Protein AF-A0A5R2N611-F1 (afdb_monomer)

Nearest PDB structures (foldseek):
  7z4b-assembly1_EA  TM=3.509E-01  e=8.629E-01  Escherichia phage vB_EcoP_SU10

Structure (mmCIF, N/CA/C/O backbone):
data_AF-A0A5R2N611-F1
#
_entry.id   AF-A0A5R2N611-F1
#
loop_
_atom_site.group_PDB
_atom_site.id
_atom_site.type_symbol
_atom_site.label_atom_id
_atom_site.label_alt_id
_atom_site.label_comp_id
_atom_site.label_asym_id
_atom_site.label_entity_id
_atom_site.label_seq_id
_atom_site.pdbx_PDB_ins_code
_atom_site.Cartn_x
_atom_site.Cartn_y
_atom_site.Cartn_z
_atom_site.occupancy
_atom_site.B_iso_or_equiv
_atom_site.auth_seq_id
_atom_site.auth_comp_id
_atom_site.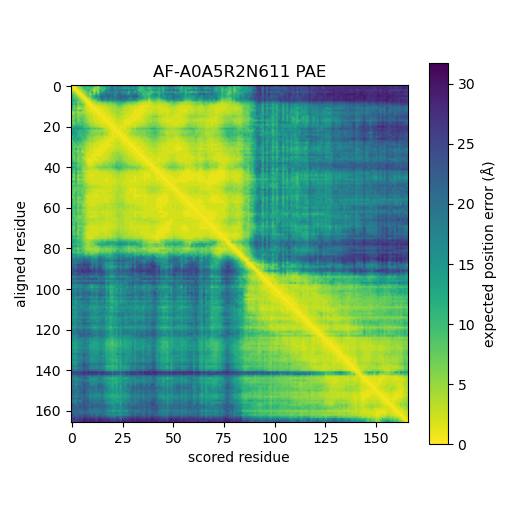auth_asym_id
_atom_site.auth_atom_id
_atom_site.pdbx_PDB_model_num
ATOM 1 N N . MET A 1 1 ? 22.590 3.334 -12.283 1.00 56.09 1 MET A N 1
ATOM 2 C CA . MET A 1 1 ? 22.915 3.430 -13.726 1.00 56.09 1 MET A CA 1
ATOM 3 C C . MET A 1 1 ? 22.399 4.770 -14.245 1.00 56.09 1 MET A C 1
ATOM 5 O O . MET A 1 1 ? 21.360 5.193 -13.760 1.00 56.09 1 MET A O 1
ATOM 9 N N . ARG A 1 2 ? 23.098 5.456 -15.165 1.00 55.78 2 ARG A N 1
ATOM 10 C CA . ARG A 1 2 ? 22.672 6.772 -15.686 1.00 55.78 2 ARG A CA 1
ATOM 11 C C . ARG A 1 2 ? 22.519 6.727 -17.215 1.00 55.78 2 ARG A C 1
ATOM 13 O O . ARG A 1 2 ? 23.536 6.662 -17.905 1.00 55.78 2 ARG A O 1
ATOM 20 N N . PRO A 1 3 ? 21.288 6.742 -17.751 1.00 60.25 3 PRO A N 1
ATOM 21 C CA . PRO A 1 3 ? 21.053 6.961 -19.177 1.00 60.25 3 PRO A CA 1
ATOM 22 C C . PRO A 1 3 ? 21.581 8.345 -19.606 1.00 60.25 3 PRO A C 1
ATOM 24 O O . PRO A 1 3 ? 21.406 9.327 -18.883 1.00 60.25 3 PRO A O 1
ATOM 27 N N . ARG A 1 4 ? 22.265 8.434 -20.754 1.00 59.62 4 ARG A N 1
ATOM 28 C CA . ARG A 1 4 ? 22.823 9.680 -21.318 1.00 59.62 4 ARG A CA 1
ATOM 29 C C . ARG A 1 4 ? 22.548 9.748 -22.822 1.00 59.62 4 ARG A C 1
ATOM 31 O O . ARG A 1 4 ? 22.681 8.736 -23.506 1.00 59.62 4 ARG A O 1
ATOM 38 N N . CYS A 1 5 ? 22.245 10.933 -23.349 1.00 62.22 5 CYS A N 1
ATOM 39 C CA . CYS A 1 5 ? 22.109 11.229 -24.782 1.00 62.22 5 CYS A CA 1
ATOM 40 C C . CYS A 1 5 ? 23.348 11.994 -25.312 1.00 62.22 5 CYS A C 1
ATOM 42 O O . CYS A 1 5 ? 23.346 13.219 -25.367 1.00 62.22 5 CYS A O 1
ATOM 44 N N . PRO A 1 6 ? 24.468 11.315 -25.638 1.00 56.56 6 PRO A N 1
ATOM 45 C CA . PRO A 1 6 ? 25.724 11.984 -25.994 1.00 56.56 6 PRO A CA 1
ATOM 46 C C . PRO A 1 6 ? 25.734 12.599 -27.407 1.00 56.56 6 PRO A C 1
ATOM 48 O O . PRO A 1 6 ? 26.639 13.368 -27.707 1.00 56.56 6 PRO A O 1
ATOM 51 N N . THR A 1 7 ? 24.756 12.277 -28.262 1.00 61.12 7 THR A N 1
ATOM 52 C CA . THR A 1 7 ? 24.601 12.794 -29.636 1.00 61.12 7 THR A CA 1
ATOM 53 C C . THR A 1 7 ? 23.122 12.844 -30.022 1.00 61.12 7 THR A C 1
ATOM 55 O O . THR A 1 7 ? 22.338 12.027 -29.534 1.00 61.12 7 THR A O 1
ATOM 58 N N . THR A 1 8 ? 22.747 13.743 -30.940 1.00 67.31 8 THR A N 1
ATOM 59 C CA . THR A 1 8 ? 21.415 13.773 -31.567 1.00 67.31 8 THR A CA 1
ATOM 60 C C . THR A 1 8 ? 21.009 12.368 -32.025 1.00 67.31 8 THR A C 1
ATOM 62 O O . THR A 1 8 ? 21.790 11.678 -32.679 1.00 67.31 8 THR A O 1
ATOM 65 N N . ASN A 1 9 ? 19.799 11.941 -31.658 1.00 83.19 9 ASN A N 1
ATOM 66 C CA . ASN A 1 9 ? 19.183 10.668 -32.053 1.00 83.19 9 ASN A CA 1
ATOM 67 C C . ASN A 1 9 ? 19.862 9.402 -31.503 1.00 83.19 9 ASN A C 1
ATOM 69 O O . ASN A 1 9 ? 19.752 8.327 -32.092 1.00 83.19 9 ASN A O 1
ATOM 73 N N . LYS A 1 10 ? 20.538 9.486 -30.352 1.00 85.69 10 LYS A N 1
ATOM 74 C CA . LYS A 1 10 ? 21.145 8.317 -29.704 1.00 85.69 10 LYS A CA 1
ATOM 75 C C . LYS A 1 10 ? 21.000 8.364 -28.190 1.00 85.69 10 LYS A C 1
ATOM 77 O O . LYS A 1 10 ? 21.335 9.359 -27.550 1.00 85.69 10 LYS A O 1
ATOM 82 N N . VAL A 1 11 ? 20.595 7.236 -27.612 1.00 88.62 11 VAL A N 1
ATOM 83 C CA . VAL A 1 11 ? 20.645 6.993 -26.168 1.00 88.62 11 VAL A CA 1
ATOM 84 C C . VAL A 1 11 ? 21.778 6.021 -25.859 1.00 88.62 11 VAL A C 1
ATOM 86 O O . VAL A 1 11 ? 22.044 5.082 -26.604 1.00 88.62 11 VAL A O 1
ATOM 89 N N . SER A 1 12 ? 22.485 6.261 -24.765 1.00 90.06 12 SER A N 1
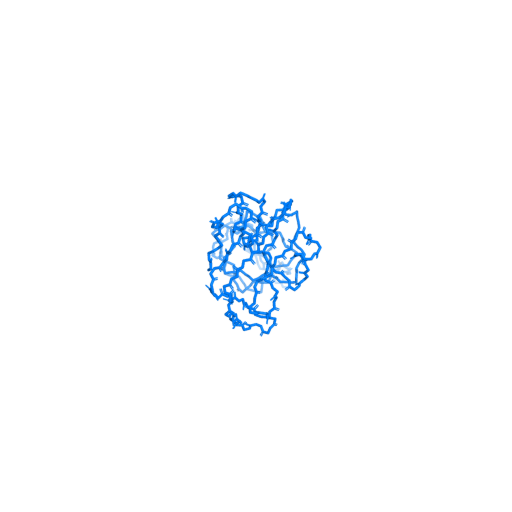ATOM 90 C CA . SER A 1 12 ? 23.574 5.418 -24.283 1.00 90.06 12 SER A CA 1
ATOM 91 C C . SER A 1 12 ? 23.450 5.190 -22.788 1.00 90.06 12 SER A C 1
ATOM 93 O O . SER A 1 12 ? 22.835 5.981 -22.068 1.00 90.06 12 SER A O 1
ATOM 95 N N . TRP A 1 13 ? 24.065 4.119 -22.318 1.00 90.75 13 TRP A N 1
ATOM 96 C CA . TRP A 1 13 ? 24.160 3.812 -20.908 1.00 90.75 13 TRP A CA 1
ATOM 97 C C . TRP A 1 13 ? 25.538 3.277 -20.556 1.00 90.75 13 TRP A C 1
ATOM 99 O O . TRP A 1 13 ? 26.168 2.546 -21.321 1.00 90.75 13 TRP A O 1
ATOM 109 N N . SER A 1 14 ? 26.000 3.643 -19.364 1.00 92.19 14 SER A N 1
ATOM 110 C CA . SER A 1 14 ? 27.198 3.060 -18.776 1.00 92.19 14 SER A CA 1
ATOM 111 C C . SER A 1 14 ? 26.910 1.659 -18.246 1.00 92.19 14 SER A C 1
ATOM 113 O O . SER A 1 14 ? 25.758 1.309 -17.975 1.00 92.19 14 SER A O 1
ATOM 115 N N . ALA A 1 15 ? 27.975 0.894 -18.009 1.00 92.25 15 ALA A N 1
ATOM 116 C CA . ALA A 1 15 ? 27.869 -0.312 -17.208 1.00 92.25 15 ALA A CA 1
ATOM 117 C C . ALA A 1 15 ? 27.294 0.026 -15.821 1.00 92.25 15 ALA A C 1
ATOM 119 O O . ALA A 1 15 ? 27.411 1.157 -15.327 1.00 92.25 15 ALA A O 1
ATOM 120 N N . GLY A 1 16 ? 26.637 -0.948 -15.208 1.00 91.62 16 GLY A N 1
ATOM 121 C CA . GLY A 1 16 ? 25.999 -0.778 -13.912 1.00 91.62 16 GLY A CA 1
ATOM 122 C C . GLY A 1 16 ? 25.406 -2.078 -13.405 1.00 91.62 16 GLY A C 1
ATOM 123 O O . GLY A 1 16 ? 25.705 -3.149 -13.923 1.00 91.62 16 GLY A O 1
ATOM 124 N N . THR A 1 17 ? 24.556 -1.981 -12.392 1.00 90.06 17 THR A N 1
ATOM 125 C CA . THR A 1 17 ? 23.857 -3.137 -11.838 1.00 90.06 17 THR A CA 1
ATOM 126 C C . THR A 1 17 ? 22.357 -2.901 -11.813 1.00 90.06 17 THR A C 1
ATOM 128 O O . THR A 1 17 ? 21.897 -1.778 -11.588 1.00 90.06 17 THR A O 1
ATOM 131 N N . ILE A 1 18 ? 21.605 -3.972 -12.049 1.00 87.81 18 ILE A N 1
ATOM 132 C CA . ILE A 1 18 ? 20.175 -4.061 -11.760 1.00 87.81 18 ILE A CA 1
ATOM 133 C C . ILE A 1 18 ? 20.008 -5.070 -10.631 1.00 87.81 18 ILE A C 1
ATOM 135 O O . ILE A 1 18 ? 20.601 -6.149 -10.665 1.00 87.81 18 ILE A O 1
ATOM 139 N N . LYS A 1 19 ? 19.216 -4.705 -9.624 1.00 86.25 19 LYS A N 1
ATOM 140 C CA . LYS A 1 19 ? 18.864 -5.580 -8.508 1.00 86.25 19 LYS A CA 1
ATOM 141 C C . LYS A 1 19 ? 17.354 -5.629 -8.368 1.00 86.25 19 LYS A C 1
ATOM 143 O O . LYS A 1 19 ? 16.715 -4.580 -8.378 1.00 86.25 19 LYS A O 1
ATOM 148 N N . TYR A 1 20 ? 16.803 -6.826 -8.232 1.00 81.38 20 TYR A N 1
ATOM 149 C CA . TYR A 1 20 ? 15.392 -7.033 -7.915 1.00 81.38 20 TYR A CA 1
ATOM 150 C C . TYR A 1 20 ? 15.230 -8.295 -7.070 1.00 81.38 20 TYR A C 1
ATOM 152 O O . TYR A 1 20 ? 16.119 -9.144 -7.038 1.00 81.38 20 TYR A O 1
ATOM 160 N N . ILE A 1 21 ? 14.107 -8.397 -6.362 1.00 83.00 21 ILE A N 1
ATOM 161 C CA . ILE A 1 21 ? 13.727 -9.629 -5.667 1.00 83.00 21 ILE A CA 1
ATOM 162 C C . ILE A 1 21 ? 13.173 -10.584 -6.724 1.00 83.00 21 ILE A C 1
ATOM 164 O O . ILE A 1 21 ? 12.200 -10.241 -7.398 1.00 83.00 21 ILE A O 1
ATOM 168 N N . GLY A 1 22 ? 13.842 -11.718 -6.919 1.00 76.12 22 GLY A N 1
ATOM 169 C CA . GLY A 1 22 ? 13.449 -12.746 -7.873 1.00 76.12 22 GLY A CA 1
ATOM 170 C C . GLY A 1 22 ? 12.152 -13.442 -7.474 1.00 76.12 22 GLY A C 1
ATOM 171 O O . GLY A 1 22 ? 11.659 -13.292 -6.355 1.00 76.12 22 GLY A O 1
ATOM 172 N N . ASP A 1 23 ? 11.612 -14.242 -8.392 1.00 75.75 23 ASP A N 1
ATOM 173 C CA . ASP A 1 23 ? 10.407 -15.044 -8.138 1.00 75.75 23 ASP A CA 1
ATOM 174 C C . ASP A 1 23 ? 10.641 -16.111 -7.041 1.00 75.75 23 ASP A C 1
ATOM 176 O O . ASP A 1 23 ? 9.695 -16.665 -6.490 1.00 75.75 23 ASP A O 1
ATOM 180 N N . ASP A 1 24 ? 11.908 -16.364 -6.693 1.00 82.19 24 ASP A N 1
ATOM 181 C CA . ASP A 1 24 ? 12.366 -17.210 -5.588 1.00 82.19 24 ASP A CA 1
ATOM 182 C C . ASP A 1 24 ? 12.434 -16.479 -4.231 1.00 82.19 24 ASP A C 1
ATOM 184 O O . ASP A 1 24 ? 12.799 -17.079 -3.221 1.00 82.19 24 ASP A O 1
ATOM 188 N N . GLY A 1 25 ? 12.105 -15.185 -4.193 1.00 79.06 25 GLY A N 1
ATOM 189 C CA . GLY A 1 25 ? 12.143 -14.355 -2.990 1.00 79.06 25 GLY A CA 1
ATOM 190 C C . GLY A 1 25 ? 13.537 -13.856 -2.589 1.00 79.06 25 GLY A C 1
ATOM 191 O O . GLY A 1 25 ? 13.647 -13.129 -1.601 1.00 79.06 25 GLY A O 1
ATOM 192 N N . ASN A 1 26 ? 14.594 -14.179 -3.343 1.00 81.31 26 ASN A N 1
ATOM 193 C CA . ASN A 1 26 ? 15.958 -13.729 -3.057 1.00 81.31 26 ASN A CA 1
ATOM 194 C C . ASN A 1 26 ? 16.339 -12.489 -3.872 1.00 81.31 26 ASN A C 1
ATOM 196 O O . ASN A 1 26 ? 15.780 -12.202 -4.928 1.00 81.31 26 ASN A O 1
ATOM 200 N N . ILE A 1 27 ? 17.344 -11.745 -3.404 1.00 82.75 27 ILE A N 1
ATOM 201 C CA . ILE A 1 27 ? 17.895 -10.622 -4.171 1.00 82.75 27 ILE A CA 1
ATOM 202 C C . ILE A 1 27 ? 18.730 -11.171 -5.332 1.00 82.75 27 ILE A C 1
ATOM 204 O O . ILE A 1 27 ? 19.828 -11.690 -5.129 1.00 82.75 27 ILE A O 1
ATOM 208 N N . ALA A 1 28 ? 18.256 -10.965 -6.557 1.00 87.00 28 ALA A N 1
ATOM 209 C CA . ALA A 1 28 ? 19.022 -11.199 -7.770 1.00 87.00 28 ALA A CA 1
ATOM 210 C C . ALA A 1 28 ? 19.780 -9.921 -8.169 1.00 87.00 28 ALA A C 1
ATOM 212 O O . ALA A 1 28 ? 19.231 -8.818 -8.130 1.00 87.00 28 ALA A O 1
ATOM 213 N N . THR A 1 29 ? 21.055 -10.055 -8.547 1.00 91.88 29 THR A N 1
ATOM 214 C CA . THR A 1 29 ? 21.904 -8.944 -9.013 1.00 91.88 29 THR A CA 1
ATOM 215 C C . THR A 1 29 ? 22.467 -9.263 -10.392 1.00 91.88 29 THR A C 1
ATOM 217 O O . THR A 1 29 ? 23.125 -10.283 -10.569 1.00 91.88 29 THR A O 1
ATOM 220 N N . PHE A 1 30 ? 22.268 -8.355 -11.346 1.00 92.25 30 PHE A N 1
ATOM 221 C CA . PHE A 1 30 ? 22.737 -8.484 -12.724 1.00 92.25 30 PHE A CA 1
ATOM 222 C C . PHE A 1 30 ? 23.715 -7.363 -13.054 1.00 92.25 30 PHE A C 1
ATOM 224 O O . PHE A 1 30 ? 23.387 -6.182 -12.910 1.00 92.25 30 PHE A O 1
ATOM 231 N N . ASN A 1 31 ? 24.908 -7.734 -13.518 1.00 93.75 31 ASN A N 1
ATOM 232 C CA . ASN A 1 31 ? 25.877 -6.793 -14.068 1.00 93.75 31 ASN A CA 1
ATOM 233 C C . ASN A 1 31 ? 25.464 -6.456 -15.499 1.00 93.75 31 ASN A C 1
ATOM 235 O O . ASN A 1 31 ? 25.447 -7.326 -16.366 1.00 93.75 31 ASN A O 1
ATOM 239 N N . ILE A 1 32 ? 25.120 -5.195 -15.727 1.00 95.75 32 ILE A N 1
ATOM 240 C CA . ILE A 1 32 ? 24.673 -4.690 -17.017 1.00 95.75 32 ILE A CA 1
ATOM 241 C C . ILE A 1 32 ? 25.866 -4.129 -17.776 1.00 95.75 32 ILE A C 1
ATOM 243 O O . ILE A 1 32 ? 26.561 -3.234 -17.286 1.00 95.75 32 ILE A O 1
ATOM 247 N N . THR A 1 33 ? 26.083 -4.633 -18.989 1.00 94.00 33 THR A N 1
ATOM 248 C CA . THR A 1 33 ? 27.112 -4.119 -19.894 1.00 94.00 33 THR A CA 1
ATOM 249 C C . THR A 1 33 ? 26.716 -2.747 -20.448 1.00 94.00 33 THR A C 1
ATOM 251 O O . THR A 1 33 ? 25.548 -2.483 -20.749 1.00 94.00 33 THR A O 1
ATOM 254 N N . ALA A 1 34 ? 27.704 -1.858 -20.596 1.00 93.00 34 ALA A N 1
ATOM 255 C CA . ALA A 1 34 ? 27.515 -0.576 -21.267 1.00 93.00 34 ALA A CA 1
ATOM 256 C C . ALA A 1 34 ? 27.016 -0.782 -22.704 1.00 93.00 34 ALA A C 1
ATOM 258 O O . ALA A 1 34 ? 27.402 -1.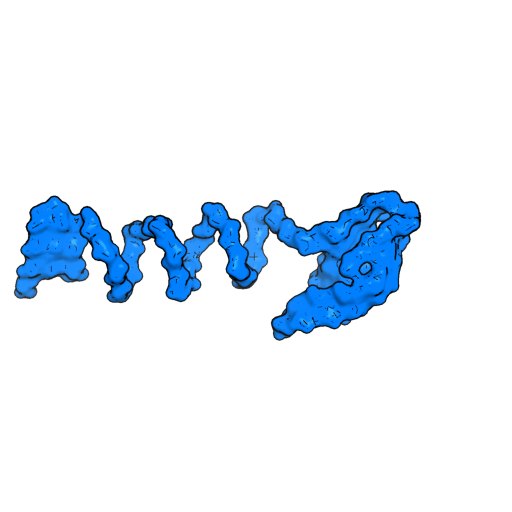736 -23.378 1.00 93.00 34 ALA A O 1
ATOM 259 N N . GLY A 1 35 ? 26.184 0.130 -23.189 1.00 93.62 35 GLY A N 1
ATOM 260 C CA . GLY A 1 35 ? 25.559 -0.020 -24.493 1.00 93.62 35 GLY A CA 1
ATOM 261 C C . GLY A 1 35 ? 24.919 1.263 -24.987 1.00 93.62 35 GLY A C 1
ATOM 262 O O . GLY A 1 35 ? 25.011 2.327 -24.369 1.00 93.62 35 GLY A O 1
ATOM 263 N N . ASN A 1 36 ? 24.321 1.176 -26.168 1.00 92.25 36 ASN A N 1
ATOM 264 C CA . ASN A 1 36 ? 23.644 2.293 -26.799 1.00 92.25 36 ASN A CA 1
ATOM 265 C C . ASN A 1 36 ? 22.584 1.810 -27.785 1.00 92.25 36 ASN A C 1
ATOM 267 O O . ASN A 1 36 ? 22.617 0.668 -28.234 1.00 92.25 36 ASN A O 1
ATOM 271 N N . ALA A 1 37 ? 21.674 2.712 -28.130 1.00 93.00 37 ALA A N 1
ATOM 272 C CA . ALA A 1 37 ? 20.666 2.498 -29.147 1.00 93.00 37 ALA A CA 1
ATOM 273 C C . ALA A 1 37 ? 20.421 3.784 -29.945 1.00 93.00 37 ALA A C 1
ATOM 275 O O . ALA A 1 37 ? 20.430 4.892 -29.398 1.00 93.00 37 ALA A O 1
ATOM 276 N N . THR A 1 38 ? 20.203 3.618 -31.245 1.00 91.25 38 THR A N 1
ATOM 277 C CA . THR A 1 38 ? 19.896 4.711 -32.171 1.00 91.25 38 THR A CA 1
ATOM 278 C C . THR A 1 38 ? 18.388 4.910 -32.241 1.00 91.25 38 THR A C 1
ATOM 280 O O . THR A 1 38 ? 17.633 3.952 -32.397 1.00 91.25 38 THR A O 1
ATOM 283 N N . TRP A 1 39 ? 17.949 6.158 -32.134 1.00 91.31 39 TRP A N 1
ATOM 284 C CA . TRP A 1 39 ? 16.570 6.561 -32.375 1.00 91.31 39 TRP A CA 1
ATOM 285 C C . TRP A 1 39 ? 16.405 6.968 -33.837 1.00 91.31 39 TRP A C 1
ATOM 287 O O . TRP A 1 39 ? 17.254 7.668 -34.386 1.00 91.31 39 TRP A O 1
ATOM 297 N N . SER A 1 40 ? 15.318 6.532 -34.465 1.00 86.38 40 SER A N 1
ATOM 298 C CA . SER A 1 40 ? 14.961 6.916 -35.832 1.00 86.38 40 SER A CA 1
ATOM 299 C C . SER A 1 40 ? 13.717 7.800 -35.843 1.00 86.38 40 SER A C 1
ATOM 301 O O . SER A 1 40 ? 13.775 8.931 -36.313 1.00 86.38 40 SER A O 1
ATOM 303 N N . THR A 1 41 ? 12.601 7.298 -35.309 1.00 85.31 41 THR A N 1
ATOM 304 C CA . THR A 1 41 ? 11.323 8.012 -35.194 1.00 85.31 41 THR A CA 1
ATOM 305 C C . THR A 1 41 ? 10.559 7.550 -33.944 1.00 85.31 41 THR A C 1
ATOM 307 O O . THR A 1 41 ? 10.883 6.522 -33.343 1.00 85.31 41 THR A O 1
ATOM 310 N N . GLY A 1 42 ? 9.514 8.287 -33.552 1.00 87.69 42 GLY A N 1
ATOM 311 C CA . GLY A 1 42 ? 8.585 7.863 -32.500 1.00 87.69 42 GLY A CA 1
ATOM 312 C C . GLY A 1 42 ? 9.212 7.834 -31.103 1.00 87.69 42 GLY A C 1
ATOM 313 O O . GLY A 1 42 ? 9.947 8.743 -30.728 1.00 87.69 42 GLY A O 1
ATOM 314 N N . THR A 1 43 ? 8.900 6.805 -30.313 1.00 90.81 43 THR A N 1
ATOM 315 C CA . THR A 1 43 ? 9.483 6.599 -28.976 1.00 90.81 43 THR A CA 1
ATOM 316 C C . THR A 1 43 ? 10.350 5.347 -28.987 1.00 90.81 43 THR A C 1
ATOM 318 O O . THR A 1 43 ? 9.878 4.275 -29.348 1.00 90.81 43 THR A O 1
ATOM 321 N N . LEU A 1 44 ? 11.607 5.477 -28.573 1.00 93.31 44 LEU A N 1
ATOM 322 C CA . LEU A 1 44 ? 12.523 4.371 -28.331 1.00 93.31 44 LEU A CA 1
ATOM 323 C C . LEU A 1 44 ? 12.494 4.027 -26.841 1.00 93.31 44 LEU A C 1
ATOM 325 O O . LEU A 1 44 ? 12.895 4.831 -26.000 1.00 93.31 44 LEU A O 1
ATOM 329 N N . TYR A 1 45 ? 12.028 2.829 -26.517 1.00 92.50 45 TYR A N 1
ATOM 330 C CA . TYR A 1 45 ? 12.002 2.305 -25.158 1.00 92.50 45 TYR A CA 1
ATOM 331 C C . TYR A 1 45 ? 13.296 1.555 -24.885 1.00 92.50 45 TYR A C 1
ATOM 333 O O . TYR A 1 45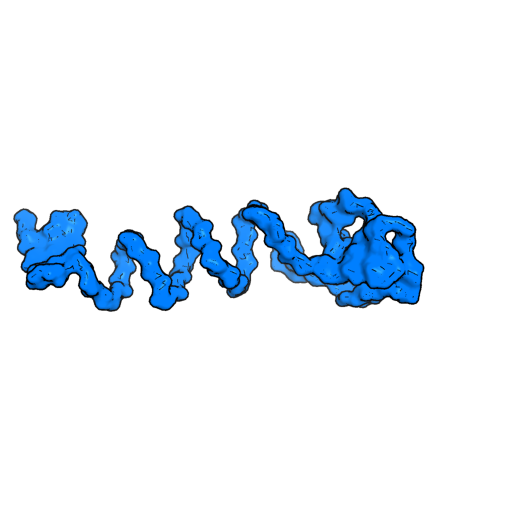 ? 13.614 0.616 -25.612 1.00 92.50 45 TYR A O 1
ATOM 341 N N . VAL A 1 46 ? 14.021 1.943 -23.838 1.00 93.25 46 VAL A N 1
ATOM 342 C CA . VAL A 1 46 ? 15.136 1.164 -23.289 1.00 93.25 46 VAL A CA 1
ATOM 343 C C . VAL A 1 46 ? 14.575 0.289 -22.181 1.00 93.25 46 VAL A C 1
ATOM 345 O O . VAL A 1 46 ? 13.971 0.799 -21.236 1.00 93.25 46 VAL A O 1
ATOM 348 N N . TYR A 1 47 ? 14.756 -1.021 -22.296 1.00 92.50 47 TYR A N 1
ATOM 349 C CA . TYR A 1 47 ? 14.185 -1.991 -21.373 1.00 92.50 47 TYR A CA 1
ATOM 350 C C . TYR A 1 47 ? 15.203 -3.051 -20.963 1.00 92.50 47 TYR A C 1
ATOM 352 O O . TYR A 1 47 ? 16.155 -3.371 -21.679 1.00 92.50 47 TYR A O 1
ATOM 360 N N . PHE A 1 48 ? 14.975 -3.595 -19.779 1.00 92.38 48 PHE A N 1
ATOM 361 C CA . PHE A 1 48 ? 15.664 -4.755 -19.249 1.00 92.38 48 PHE A CA 1
ATOM 362 C C . PHE A 1 48 ? 14.817 -6.002 -19.488 1.00 92.38 48 PHE A C 1
ATOM 364 O O . PHE A 1 48 ? 13.618 -5.979 -19.215 1.00 92.38 48 PHE A O 1
ATOM 371 N N . VAL A 1 49 ? 15.435 -7.080 -19.970 1.00 92.62 49 VAL A N 1
ATOM 372 C CA . VAL A 1 49 ? 14.828 -8.418 -19.992 1.00 92.62 49 VAL A CA 1
ATOM 373 C C . VAL A 1 49 ? 15.280 -9.148 -18.732 1.00 92.62 49 VAL A C 1
ATOM 375 O O . VAL A 1 49 ? 16.486 -9.264 -18.490 1.00 92.62 49 VAL A O 1
ATOM 378 N N . LYS A 1 50 ? 14.332 -9.626 -17.923 1.00 89.81 50 LYS A N 1
ATOM 379 C CA . LYS A 1 50 ? 14.622 -10.343 -16.675 1.00 89.81 50 LYS A CA 1
ATOM 380 C C . LYS A 1 50 ? 15.586 -11.506 -16.922 1.00 89.81 50 LYS A C 1
ATOM 382 O O . LYS A 1 50 ? 15.482 -12.214 -17.918 1.00 89.81 50 LYS A O 1
ATOM 387 N N . GLY A 1 51 ? 16.543 -11.691 -16.013 1.00 89.38 51 GLY A N 1
ATOM 388 C CA . GLY A 1 51 ? 17.552 -12.749 -16.120 1.00 89.38 51 GLY A CA 1
ATOM 389 C C . GLY A 1 51 ? 18.730 -12.462 -17.061 1.00 89.38 51 GLY A C 1
ATOM 390 O O . GLY A 1 51 ? 19.646 -13.277 -17.126 1.00 89.38 51 GLY A O 1
ATOM 391 N N . THR A 1 52 ? 18.751 -11.332 -17.777 1.00 92.38 52 THR A N 1
ATOM 392 C CA . THR A 1 52 ? 19.828 -11.015 -18.737 1.00 92.38 52 THR A CA 1
ATOM 393 C C . THR A 1 52 ? 20.871 -10.042 -18.174 1.00 92.38 52 THR A C 1
ATOM 395 O O . THR A 1 52 ? 20.710 -9.473 -17.098 1.00 92.38 52 THR A O 1
ATOM 398 N N . THR A 1 53 ? 21.972 -9.841 -18.903 1.00 94.12 53 THR A N 1
ATOM 399 C CA 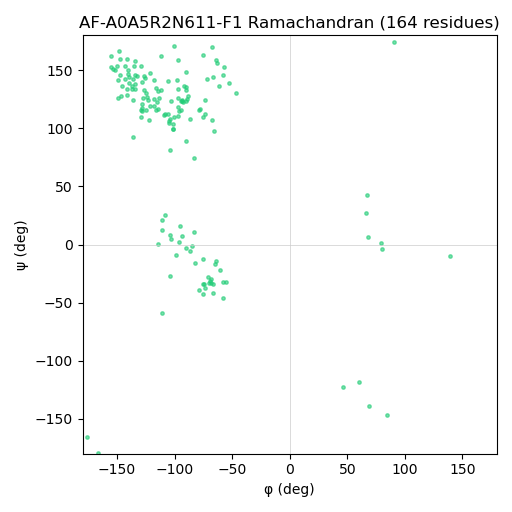. THR A 1 53 ? 23.065 -8.907 -18.553 1.00 94.12 53 THR A CA 1
ATOM 400 C C . THR A 1 53 ? 23.146 -7.702 -19.495 1.00 94.12 53 THR A C 1
ATOM 402 O O . THR A 1 53 ? 24.118 -6.945 -19.487 1.00 94.12 53 THR A O 1
ATOM 405 N N . VAL A 1 54 ? 22.120 -7.499 -20.323 1.00 91.25 54 VAL A N 1
ATOM 406 C CA . VAL A 1 54 ? 22.082 -6.447 -21.341 1.00 91.25 54 VAL A CA 1
ATOM 407 C C . VAL A 1 54 ? 20.795 -5.644 -21.239 1.00 91.25 54 VAL A C 1
ATOM 409 O O . VAL A 1 54 ? 19.760 -6.143 -20.803 1.00 91.25 54 VAL A O 1
ATOM 412 N N . LEU A 1 55 ? 20.857 -4.390 -21.680 1.00 94.12 55 LEU A N 1
ATOM 413 C CA . LEU A 1 55 ? 19.653 -3.640 -22.008 1.00 94.12 55 LEU A CA 1
ATOM 414 C C . LEU A 1 55 ? 19.424 -3.691 -23.501 1.00 94.12 55 LEU A C 1
ATOM 416 O O . LEU A 1 55 ? 20.362 -3.589 -24.293 1.00 94.12 55 LEU A O 1
ATOM 420 N N . ALA A 1 56 ? 18.159 -3.806 -23.862 1.00 95.12 56 ALA A N 1
ATOM 421 C CA . ALA A 1 56 ? 17.717 -3.745 -25.235 1.00 95.12 56 ALA A CA 1
ATOM 422 C C . ALA A 1 56 ? 16.900 -2.472 -25.453 1.00 95.12 56 ALA A C 1
ATOM 424 O O . ALA A 1 56 ? 16.436 -1.824 -24.511 1.00 95.12 56 ALA A O 1
ATOM 425 N N . ALA A 1 57 ? 16.737 -2.104 -26.720 1.00 95.00 57 ALA A N 1
ATOM 426 C CA . ALA A 1 57 ? 15.908 -0.980 -27.103 1.00 95.00 57 ALA A CA 1
ATOM 427 C C . ALA A 1 57 ? 14.988 -1.355 -28.262 1.00 95.00 57 ALA A C 1
ATOM 429 O O . ALA A 1 57 ? 15.348 -2.153 -29.126 1.00 95.00 57 ALA A O 1
ATOM 430 N N . THR A 1 58 ? 13.777 -0.810 -28.268 1.00 95.19 58 THR A N 1
ATOM 431 C CA . THR A 1 58 ? 12.798 -1.040 -29.336 1.00 95.19 58 THR A CA 1
ATOM 432 C C . THR A 1 58 ? 11.8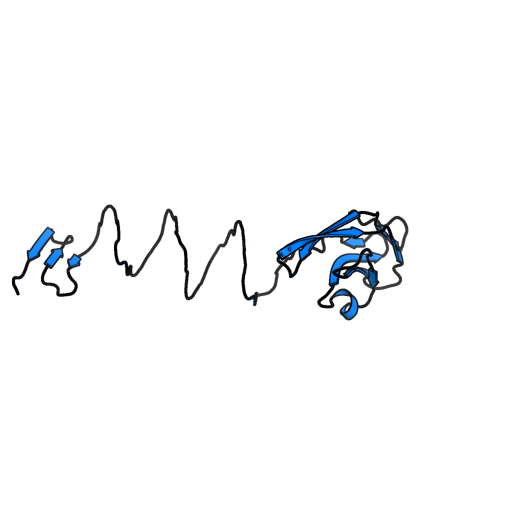68 0.155 -29.469 1.00 95.19 58 THR A C 1
ATOM 434 O O . THR A 1 58 ? 11.585 0.837 -28.487 1.00 95.19 58 THR A O 1
ATOM 437 N N . SER A 1 59 ? 11.369 0.400 -30.676 1.00 94.12 59 SER A N 1
ATOM 438 C CA . SER A 1 59 ? 10.277 1.347 -30.924 1.00 94.12 59 SER A CA 1
ATOM 439 C C . SER A 1 59 ? 8.890 0.698 -30.847 1.00 94.12 59 SER A C 1
ATOM 441 O O . SER A 1 59 ? 7.875 1.376 -30.978 1.00 94.12 59 SER A O 1
ATOM 443 N N . THR A 1 60 ? 8.820 -0.622 -30.640 1.00 93.94 60 THR A N 1
ATOM 444 C CA . THR A 1 60 ? 7.556 -1.367 -30.606 1.00 93.94 60 THR A CA 1
ATOM 445 C C . THR A 1 60 ? 7.052 -1.517 -29.174 1.00 93.94 60 THR A C 1
ATOM 447 O O . THR A 1 60 ? 7.668 -2.211 -28.367 1.00 93.94 60 THR A O 1
ATOM 450 N N . VAL A 1 61 ? 5.893 -0.927 -28.867 1.00 88.94 61 VAL A N 1
ATOM 451 C CA . VAL A 1 61 ? 5.269 -0.990 -27.529 1.00 88.94 61 VAL A CA 1
ATOM 452 C C . VAL A 1 61 ? 5.016 -2.436 -27.093 1.00 88.94 61 VAL A C 1
ATOM 454 O O . VAL A 1 61 ? 5.407 -2.818 -25.995 1.00 88.94 61 VAL A O 1
ATOM 457 N N . ALA A 1 62 ? 4.455 -3.273 -27.971 1.00 91.12 62 ALA A N 1
ATOM 458 C CA . ALA A 1 62 ? 4.196 -4.684 -27.666 1.00 91.12 62 ALA A CA 1
ATOM 459 C C . ALA A 1 62 ? 5.469 -5.453 -27.265 1.00 91.12 62 ALA A C 1
ATOM 461 O O . ALA A 1 62 ? 5.421 -6.342 -26.422 1.00 91.12 62 ALA A O 1
ATOM 462 N N . THR A 1 63 ? 6.616 -5.075 -27.834 1.00 93.31 63 THR A N 1
ATOM 463 C CA . THR A 1 63 ? 7.927 -5.649 -27.522 1.00 93.31 63 THR A CA 1
ATOM 464 C C . THR A 1 63 ? 8.490 -5.071 -26.224 1.00 93.31 63 THR A C 1
ATOM 466 O O . THR A 1 63 ? 9.085 -5.800 -25.442 1.00 93.31 63 THR A O 1
ATOM 469 N N . ALA A 1 64 ? 8.326 -3.775 -25.959 1.00 90.19 64 ALA A N 1
ATOM 470 C CA . ALA A 1 64 ? 8.859 -3.138 -24.752 1.00 90.19 64 ALA A CA 1
ATOM 471 C C . ALA A 1 64 ? 8.140 -3.579 -23.460 1.00 90.19 64 ALA A C 1
ATOM 473 O O . ALA A 1 64 ? 8.775 -3.646 -22.411 1.00 90.19 64 ALA A O 1
ATOM 474 N N . PHE A 1 65 ? 6.845 -3.904 -23.546 1.00 88.12 65 PHE A N 1
ATOM 475 C CA . PHE A 1 65 ? 5.967 -4.207 -22.405 1.00 88.12 65 PHE A CA 1
ATOM 476 C C . PHE A 1 65 ? 5.582 -5.695 -22.290 1.00 88.12 65 PHE A C 1
ATOM 478 O O . PHE A 1 65 ? 4.534 -6.025 -21.733 1.00 88.12 65 PHE A O 1
ATOM 485 N N . GLN A 1 66 ? 6.401 -6.614 -22.813 1.00 89.50 66 GLN A N 1
ATOM 486 C CA . GLN A 1 66 ? 6.208 -8.045 -22.536 1.00 89.50 66 GLN A CA 1
ATOM 487 C C . GLN A 1 66 ? 6.385 -8.339 -21.035 1.00 89.50 66 GLN A C 1
ATOM 489 O O . GLN A 1 66 ? 7.055 -7.600 -20.315 1.00 89.50 66 GLN A O 1
ATOM 494 N N . SER A 1 67 ? 5.782 -9.427 -20.553 1.00 85.31 67 SER A N 1
ATOM 495 C CA . SER A 1 67 ? 5.715 -9.769 -19.121 1.00 85.31 67 SER A CA 1
ATOM 496 C C . SER A 1 67 ? 7.077 -9.973 -18.442 1.00 85.31 67 SER A C 1
ATOM 498 O O . SER A 1 67 ? 7.195 -9.869 -17.221 1.00 85.31 67 SER A O 1
ATOM 500 N N . ASP A 1 68 ? 8.112 -10.273 -19.220 1.00 87.56 68 ASP A N 1
ATOM 501 C CA . ASP A 1 68 ? 9.491 -10.490 -18.786 1.00 87.56 68 ASP A CA 1
ATOM 502 C C . ASP A 1 68 ? 10.358 -9.220 -18.858 1.00 87.56 68 ASP A C 1
ATOM 504 O O . ASP A 1 68 ? 11.569 -9.290 -18.637 1.00 87.56 68 ASP A O 1
ATOM 508 N N . ARG A 1 69 ? 9.766 -8.054 -19.155 1.00 88.38 69 ARG A N 1
ATOM 509 C CA . ARG A 1 69 ? 10.502 -6.816 -19.434 1.00 88.38 69 ARG A CA 1
ATOM 510 C C . ARG A 1 69 ? 10.150 -5.687 -18.486 1.00 88.38 69 ARG A C 1
ATOM 512 O O . ARG A 1 69 ? 9.019 -5.545 -18.033 1.00 88.38 69 ARG A O 1
ATOM 519 N N . VAL A 1 70 ? 11.146 -4.851 -18.212 1.00 88.06 70 VAL A N 1
ATOM 520 C CA . VAL A 1 70 ? 10.996 -3.621 -17.432 1.00 88.06 70 VAL A CA 1
ATOM 521 C C . VAL A 1 70 ? 11.529 -2.460 -18.257 1.00 88.06 70 VAL A C 1
ATOM 523 O O . VAL A 1 70 ? 12.721 -2.407 -18.555 1.00 88.06 70 VAL A O 1
ATOM 526 N N . VAL A 1 71 ? 10.656 -1.525 -18.629 1.00 90.06 71 VAL A N 1
ATOM 527 C CA . VAL A 1 71 ? 11.051 -0.287 -19.316 1.00 90.06 71 VAL A CA 1
ATOM 528 C C . VAL A 1 71 ? 11.721 0.649 -18.311 1.00 90.06 71 VAL A C 1
ATOM 530 O O . VAL A 1 71 ? 11.136 0.973 -17.283 1.00 90.06 71 VAL A O 1
ATOM 533 N N . LEU A 1 72 ? 12.944 1.076 -18.619 1.00 87.75 72 LEU A N 1
ATOM 534 C CA . LEU A 1 72 ? 13.782 1.930 -17.768 1.00 87.75 72 LEU A CA 1
ATOM 535 C C . LEU A 1 72 ? 13.825 3.380 -18.260 1.00 87.75 72 LEU A C 1
ATOM 537 O O . LEU A 1 72 ? 14.080 4.299 -17.489 1.00 87.75 72 LEU A O 1
ATOM 541 N N . ALA A 1 73 ? 13.633 3.586 -19.562 1.00 87.81 73 ALA A N 1
ATOM 542 C CA . ALA A 1 73 ? 13.592 4.915 -20.149 1.00 87.81 73 ALA A CA 1
ATOM 543 C C . ALA A 1 73 ? 12.793 4.932 -21.453 1.00 87.81 73 ALA A C 1
ATOM 545 O O . ALA A 1 73 ? 12.756 3.943 -22.190 1.00 87.81 73 ALA A O 1
ATOM 546 N N . ALA A 1 74 ? 12.223 6.091 -21.765 1.00 89.38 74 ALA A N 1
ATOM 547 C CA . ALA A 1 74 ? 11.663 6.413 -23.069 1.00 89.38 74 ALA A CA 1
ATOM 548 C C . ALA A 1 74 ? 12.453 7.576 -23.681 1.00 89.38 74 ALA A C 1
ATOM 550 O O . ALA A 1 74 ? 12.747 8.558 -23.000 1.00 89.38 74 ALA A O 1
ATOM 551 N N . TYR A 1 75 ? 12.811 7.460 -24.958 1.00 89.19 75 TYR A N 1
ATOM 552 C CA . TYR A 1 75 ? 13.579 8.466 -25.688 1.00 89.19 75 TYR A CA 1
ATOM 553 C C . TYR A 1 75 ? 12.872 8.845 -26.991 1.00 89.19 75 TYR A C 1
ATOM 555 O O . TYR A 1 75 ? 12.562 7.968 -27.797 1.00 89.19 75 TYR A O 1
ATOM 563 N N . LYS A 1 76 ? 12.621 10.137 -27.216 1.00 87.50 76 LYS A N 1
ATOM 564 C CA . LYS A 1 76 ? 11.888 10.649 -28.394 1.00 87.50 76 LYS A CA 1
ATOM 565 C C . LYS A 1 76 ? 12.764 11.442 -29.372 1.00 87.50 76 LYS A C 1
ATOM 567 O O . LYS A 1 76 ? 12.253 12.218 -30.175 1.00 87.50 76 LYS A O 1
ATOM 572 N N . GLY A 1 77 ? 14.080 11.235 -29.319 1.00 80.12 77 GLY A N 1
ATOM 573 C CA . GLY A 1 77 ? 15.049 11.996 -30.1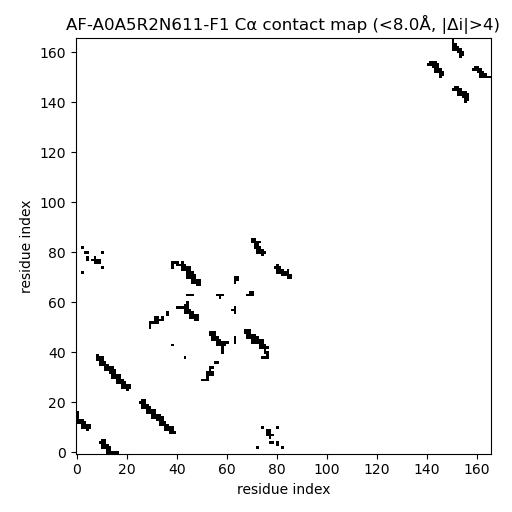08 1.00 80.12 77 GLY A CA 1
ATOM 574 C C . GLY A 1 77 ? 15.552 13.243 -29.375 1.00 80.12 77 GLY A C 1
ATOM 575 O O . GLY A 1 77 ? 15.122 13.560 -28.266 1.00 80.12 77 GLY A O 1
ATOM 576 N N . ALA A 1 78 ? 16.524 13.933 -29.979 1.00 78.38 78 ALA A N 1
ATOM 577 C CA . ALA A 1 78 ? 17.186 15.107 -29.394 1.00 78.38 78 ALA A CA 1
ATOM 578 C C . ALA A 1 78 ? 17.609 14.896 -27.917 1.00 78.38 78 ALA A C 1
ATOM 580 O O . ALA A 1 78 ? 18.368 13.969 -27.624 1.00 78.38 78 ALA A O 1
ATOM 581 N N . LEU A 1 79 ? 17.138 15.744 -26.998 1.00 67.56 79 LEU A N 1
ATOM 582 C CA . LEU A 1 79 ? 17.404 15.663 -25.556 1.00 67.56 79 LEU A CA 1
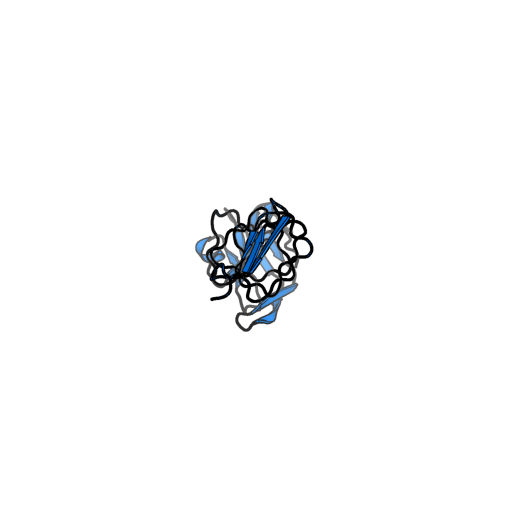ATOM 583 C C . LEU A 1 79 ? 16.212 15.114 -24.752 1.00 67.56 79 LEU A C 1
ATOM 585 O O . LEU A 1 79 ? 16.261 15.125 -23.525 1.00 67.56 79 LEU A O 1
ATOM 589 N N . ASP A 1 80 ? 15.163 14.621 -25.417 1.00 76.00 80 ASP A N 1
ATOM 590 C CA . ASP A 1 80 ? 13.945 14.131 -24.763 1.00 76.00 80 ASP A CA 1
ATOM 591 C C . ASP A 1 80 ? 14.126 12.685 -24.285 1.00 76.00 80 ASP A C 1
ATOM 593 O O . ASP A 1 80 ? 13.671 11.721 -24.909 1.00 76.00 80 ASP A O 1
ATOM 597 N N . LEU A 1 81 ? 14.896 12.548 -23.205 1.00 78.88 81 LEU A N 1
ATOM 598 C CA . LEU A 1 81 ? 15.144 11.307 -22.488 1.00 78.88 81 LEU A CA 1
ATOM 599 C C . LEU A 1 81 ? 14.432 11.352 -21.136 1.00 78.88 81 LEU A C 1
ATOM 601 O O . LEU A 1 81 ? 14.853 12.066 -20.227 1.00 78.88 81 LEU A O 1
ATOM 605 N N . VAL A 1 82 ? 13.406 10.521 -20.986 1.00 79.69 82 VAL A N 1
ATOM 606 C CA . VA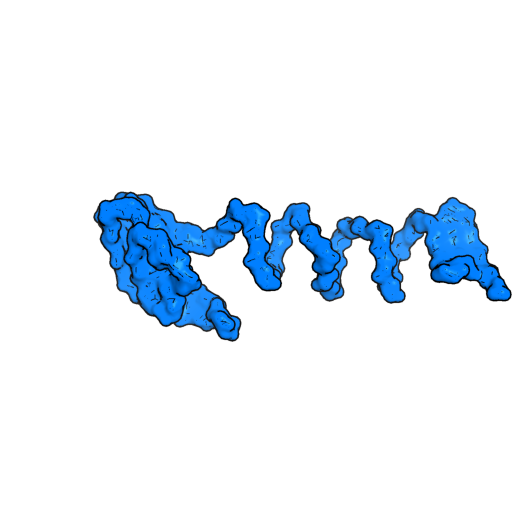L A 1 82 ? 12.679 10.336 -19.728 1.00 79.69 82 VAL A CA 1
ATOM 607 C C . VAL A 1 82 ? 13.169 9.047 -19.075 1.00 79.69 82 VAL A C 1
ATOM 609 O O . VAL A 1 82 ? 12.823 7.954 -19.523 1.00 79.69 82 VAL A O 1
ATOM 612 N N . ALA A 1 83 ? 13.999 9.174 -18.037 1.00 69.38 83 ALA A N 1
ATOM 613 C CA . ALA A 1 83 ? 14.603 8.055 -17.298 1.00 69.38 83 ALA A CA 1
ATOM 614 C C . ALA A 1 83 ? 13.936 7.774 -15.936 1.00 69.38 83 ALA A C 1
ATOM 616 O O . ALA A 1 83 ? 14.384 6.896 -15.206 1.00 69.38 83 ALA A O 1
ATOM 617 N N . ASP A 1 84 ? 12.854 8.486 -15.606 1.00 64.75 84 ASP A N 1
ATOM 618 C CA . ASP A 1 84 ? 12.059 8.261 -14.385 1.00 64.75 84 ASP A CA 1
ATOM 619 C C . ASP A 1 84 ? 11.019 7.134 -14.548 1.00 64.75 84 ASP A C 1
ATOM 621 O O . ASP A 1 84 ? 10.140 6.933 -13.704 1.00 64.75 84 ASP A O 1
ATOM 625 N N . TYR A 1 85 ? 11.122 6.379 -15.644 1.00 59.69 85 TYR A N 1
ATOM 626 C CA . TYR A 1 85 ? 10.349 5.168 -15.877 1.00 59.69 85 TYR A CA 1
ATOM 627 C C . TYR A 1 85 ? 10.802 4.102 -14.865 1.00 59.69 85 TYR A C 1
ATOM 629 O O . TYR A 1 85 ? 11.920 3.599 -14.937 1.00 59.69 85 TYR A O 1
ATOM 637 N N . GLY A 1 86 ? 9.965 3.807 -13.867 1.00 52.12 86 GLY A N 1
ATOM 638 C CA . GLY A 1 86 ? 10.313 2.892 -12.769 1.00 52.12 86 GLY A CA 1
ATOM 639 C C . GLY A 1 86 ? 9.836 3.334 -11.385 1.00 52.12 86 GLY A C 1
ATOM 640 O O . GLY A 1 86 ? 9.838 2.531 -10.455 1.00 52.12 86 GLY A O 1
ATOM 641 N N . ARG A 1 87 ? 9.341 4.570 -11.234 1.00 50.53 87 ARG A N 1
ATOM 642 C CA . ARG A 1 87 ? 8.350 4.853 -10.188 1.00 50.53 87 ARG A CA 1
ATOM 643 C C . ARG A 1 87 ? 7.028 4.275 -10.681 1.00 50.53 87 ARG A C 1
ATOM 645 O O . ARG A 1 87 ? 6.474 4.786 -11.650 1.00 50.53 87 ARG A O 1
ATOM 652 N N . THR A 1 88 ? 6.537 3.201 -10.070 1.00 59.94 88 THR A N 1
ATOM 653 C CA . THR A 1 88 ? 5.191 2.706 -10.380 1.00 59.94 88 THR A CA 1
ATOM 654 C C . THR A 1 88 ? 4.188 3.763 -9.929 1.00 59.94 88 THR A C 1
ATOM 656 O O . THR A 1 88 ? 3.866 3.862 -8.749 1.00 59.94 88 THR A O 1
ATOM 659 N N . ILE A 1 89 ? 3.728 4.592 -10.861 1.00 55.19 89 ILE A N 1
ATOM 660 C CA . ILE A 1 89 ? 2.568 5.455 -10.665 1.00 55.19 89 ILE A CA 1
ATOM 661 C C . ILE A 1 89 ? 1.360 4.606 -11.051 1.00 55.19 89 ILE A C 1
ATOM 663 O O . ILE A 1 89 ? 1.171 4.280 -12.221 1.00 55.19 89 ILE A O 1
ATOM 667 N N . ILE A 1 90 ? 0.578 4.195 -10.055 1.00 69.69 90 ILE A N 1
ATOM 668 C CA . ILE A 1 90 ? -0.705 3.534 -10.279 1.00 69.69 90 ILE A CA 1
ATOM 669 C C . ILE A 1 90 ? -1.761 4.635 -10.342 1.00 69.69 90 ILE A C 1
ATOM 671 O O . ILE A 1 90 ? -2.319 5.026 -9.326 1.00 69.69 90 ILE A O 1
ATOM 675 N N . ASP A 1 91 ? -1.993 5.148 -11.546 1.00 60.22 91 ASP A N 1
ATOM 676 C CA . ASP A 1 91 ? -3.041 6.138 -11.856 1.00 60.22 91 ASP A CA 1
ATOM 677 C C . ASP A 1 91 ? -4.330 5.459 -12.376 1.00 60.22 91 ASP A C 1
ATOM 679 O O . ASP A 1 91 ? -5.189 6.054 -13.019 1.00 60.22 91 ASP A O 1
ATOM 683 N N . GLY A 1 92 ? -4.442 4.143 -12.163 1.00 57.69 92 GLY A N 1
ATOM 684 C CA . GLY A 1 92 ? -5.616 3.348 -12.514 1.00 57.69 92 GLY A CA 1
ATOM 685 C C . GLY A 1 92 ? -6.619 3.290 -11.363 1.00 57.69 92 GLY A C 1
ATOM 686 O O . GLY A 1 92 ? -6.236 3.266 -10.197 1.00 57.69 92 GLY A O 1
ATOM 687 N N . SER A 1 93 ? -7.913 3.194 -11.676 1.00 72.88 93 SER A N 1
ATOM 688 C CA . SER A 1 93 ? -8.989 3.141 -10.672 1.00 72.88 93 SER A CA 1
ATOM 689 C C . SER A 1 93 ? -8.965 1.897 -9.770 1.00 72.88 93 SER A C 1
ATOM 691 O O . SER A 1 93 ? -9.639 1.885 -8.739 1.00 72.88 93 SER A O 1
ATOM 693 N N . GLN A 1 94 ? -8.236 0.837 -10.147 1.00 74.31 94 GLN A N 1
ATOM 694 C CA . GLN A 1 94 ? -8.211 -0.444 -9.437 1.00 74.31 94 GLN A CA 1
ATOM 695 C C . GLN A 1 94 ? -6.846 -1.140 -9.537 1.00 74.31 94 GLN A C 1
ATOM 697 O O . GLN A 1 94 ? -6.187 -1.107 -10.575 1.00 74.31 94 GLN A O 1
ATOM 702 N N . ILE A 1 95 ? -6.472 -1.851 -8.470 1.00 81.88 95 ILE A N 1
ATOM 703 C CA . ILE A 1 95 ? -5.350 -2.797 -8.436 1.00 81.88 95 ILE A CA 1
ATOM 704 C C . ILE A 1 95 ? -5.931 -4.174 -8.119 1.00 81.88 95 ILE A C 1
ATOM 706 O O . ILE A 1 95 ? -6.515 -4.364 -7.053 1.00 81.88 95 ILE A O 1
ATOM 710 N N . LYS A 1 96 ? -5.761 -5.149 -9.018 1.00 73.88 96 LYS A N 1
ATOM 711 C CA . LYS A 1 96 ? -6.081 -6.558 -8.748 1.00 73.88 96 LYS A CA 1
ATOM 712 C C . LYS A 1 96 ? -4.777 -7.321 -8.534 1.00 73.88 96 LYS A C 1
ATOM 714 O O . LYS A 1 96 ? -4.040 -7.558 -9.484 1.00 73.88 96 LYS A O 1
ATOM 719 N N . THR A 1 97 ? -4.490 -7.683 -7.290 1.00 79.94 97 THR A N 1
ATOM 720 C CA . THR A 1 97 ? -3.292 -8.438 -6.892 1.00 79.94 97 THR A CA 1
ATOM 721 C C . THR A 1 97 ? -3.654 -9.444 -5.800 1.00 79.94 97 THR A C 1
ATOM 723 O O . THR A 1 97 ? -4.689 -9.298 -5.152 1.00 79.94 97 THR A O 1
ATOM 726 N N . GLY A 1 98 ? -2.832 -10.479 -5.616 1.00 75.81 98 GLY A N 1
ATOM 727 C CA . GLY A 1 98 ? -3.017 -11.460 -4.543 1.00 75.81 98 GLY A CA 1
ATOM 728 C C . GLY A 1 98 ? -2.607 -10.915 -3.174 1.00 75.81 98 GLY A C 1
ATOM 729 O O . GLY A 1 98 ? -3.320 -11.106 -2.193 1.00 75.81 98 GLY A O 1
ATOM 730 N N . SER A 1 99 ? -1.483 -10.199 -3.109 1.00 80.50 99 SER A N 1
ATOM 731 C CA . SER A 1 99 ? -0.981 -9.580 -1.883 1.00 80.50 99 SER A CA 1
ATOM 732 C C . SER A 1 99 ? -0.336 -8.223 -2.165 1.00 80.50 99 SER A C 1
ATOM 734 O O . SER A 1 99 ? 0.135 -7.943 -3.272 1.00 80.50 99 SER A O 1
ATOM 736 N N . ILE A 1 100 ? -0.348 -7.368 -1.143 1.00 87.81 100 ILE A N 1
ATOM 737 C CA . ILE A 1 100 ? 0.415 -6.123 -1.082 1.00 87.81 100 ILE A CA 1
ATOM 738 C C . ILE A 1 100 ? 1.151 -6.151 0.252 1.00 87.81 100 ILE A C 1
ATOM 740 O O . ILE A 1 100 ? 0.520 -6.138 1.307 1.00 87.81 100 ILE A O 1
ATOM 744 N N . THR A 1 101 ? 2.478 -6.186 0.204 1.00 86.88 101 THR A N 1
ATOM 745 C CA . THR A 1 101 ? 3.323 -6.031 1.390 1.00 86.88 101 THR A CA 1
ATOM 746 C C . THR A 1 101 ? 3.886 -4.620 1.378 1.00 86.88 101 THR A C 1
ATOM 748 O O . THR A 1 101 ? 4.528 -4.222 0.407 1.00 86.88 101 THR A O 1
ATOM 751 N N . ALA A 1 102 ? 3.650 -3.861 2.444 1.00 87.38 102 ALA A N 1
ATOM 752 C CA . ALA A 1 102 ? 4.147 -2.499 2.588 1.00 87.38 102 ALA A CA 1
ATOM 753 C C . ALA A 1 102 ? 4.737 -2.304 3.987 1.00 87.38 102 ALA A C 1
ATOM 755 O O . ALA A 1 102 ? 4.114 -2.675 4.978 1.00 87.38 102 ALA A O 1
ATOM 756 N N . THR A 1 103 ? 5.923 -1.697 4.072 1.00 92.75 103 THR A N 1
ATOM 757 C CA . THR A 1 103 ? 6.521 -1.290 5.357 1.00 92.75 103 THR A CA 1
ATOM 758 C C . THR A 1 103 ? 5.754 -0.123 5.982 1.00 92.75 103 THR A C 1
ATOM 760 O O . THR A 1 103 ? 5.653 -0.021 7.199 1.00 92.75 103 THR A O 1
ATOM 763 N N . GLN A 1 104 ? 5.209 0.759 5.143 1.00 89.25 104 GLN A N 1
ATOM 764 C CA . GLN A 1 104 ? 4.383 1.892 5.537 1.00 89.25 104 GLN A CA 1
ATOM 765 C C . GLN A 1 104 ? 3.366 2.169 4.430 1.00 89.25 104 GLN A C 1
ATOM 767 O O . GLN A 1 104 ? 3.695 2.071 3.247 1.00 89.25 104 GLN A O 1
ATOM 772 N N . ALA A 1 105 ? 2.147 2.531 4.819 1.00 90.25 105 ALA A N 1
ATOM 773 C CA . ALA A 1 105 ? 1.127 3.023 3.910 1.00 90.25 105 ALA A CA 1
ATOM 774 C C . ALA A 1 105 ? 0.435 4.232 4.548 1.00 90.25 105 ALA A C 1
ATOM 776 O O . ALA A 1 105 ? -0.064 4.135 5.667 1.00 90.25 105 ALA A O 1
ATOM 777 N N . ASP A 1 106 ? 0.425 5.357 3.837 1.00 91.75 106 ASP A N 1
ATOM 778 C CA . ASP A 1 106 ? -0.399 6.519 4.168 1.00 91.75 106 ASP A CA 1
ATOM 779 C C . ASP A 1 106 ? -1.668 6.442 3.313 1.00 91.75 106 ASP A C 1
ATOM 781 O O . ASP A 1 106 ? -1.607 6.498 2.082 1.00 91.75 106 ASP A O 1
ATOM 785 N N . ILE A 1 107 ? -2.805 6.179 3.957 1.00 90.25 107 ILE A N 1
ATOM 786 C CA . ILE A 1 107 ? -4.064 5.846 3.291 1.00 90.25 107 ILE A CA 1
ATOM 787 C C . ILE A 1 107 ? -5.158 6.763 3.829 1.00 90.25 107 ILE A C 1
ATOM 789 O O . ILE A 1 107 ? -5.540 6.668 4.992 1.00 90.25 107 ILE A O 1
ATOM 793 N N . ALA A 1 108 ? -5.736 7.587 2.954 1.00 91.69 108 ALA A N 1
ATOM 794 C CA . ALA A 1 108 ? -6.859 8.452 3.317 1.00 91.69 108 ALA A CA 1
ATOM 795 C C . ALA A 1 108 ? -8.141 7.662 3.660 1.00 91.69 108 ALA A C 1
ATOM 797 O O . ALA A 1 108 ? -8.925 8.078 4.508 1.00 91.69 108 ALA A O 1
ATOM 798 N N . SER A 1 109 ? -8.374 6.519 3.001 1.00 90.19 109 SER A N 1
ATOM 799 C CA . SER A 1 109 ? -9.493 5.620 3.302 1.00 90.19 109 SER A CA 1
ATOM 800 C C . SER A 1 109 ? -9.137 4.166 3.008 1.00 90.19 109 SER A C 1
ATOM 802 O O . SER A 1 109 ? -8.735 3.831 1.894 1.00 90.19 109 SER A O 1
ATOM 804 N N . PHE A 1 110 ? -9.316 3.295 4.001 1.00 91.94 110 PHE A N 1
ATOM 805 C CA . PHE A 1 110 ? -9.147 1.854 3.856 1.00 91.94 110 PHE A CA 1
ATOM 806 C C . PHE A 1 110 ? -10.488 1.154 4.084 1.00 91.94 110 PHE A C 1
ATOM 808 O O . PHE A 1 110 ? -11.057 1.220 5.173 1.00 91.94 110 PHE A O 1
ATOM 815 N N . ARG A 1 111 ? -11.012 0.493 3.047 1.00 92.00 111 ARG A N 1
ATOM 816 C CA . ARG A 1 111 ? -12.270 -0.264 3.101 1.00 92.00 111 ARG A CA 1
ATOM 817 C C . ARG A 1 111 ? -11.961 -1.734 2.870 1.00 92.00 111 ARG A C 1
ATOM 819 O O . ARG A 1 111 ? -11.403 -2.086 1.837 1.00 92.00 111 ARG A O 1
ATOM 826 N N . THR A 1 112 ? -12.345 -2.582 3.813 1.00 91.75 112 THR A N 1
ATOM 827 C CA . THR A 1 112 ? -12.178 -4.032 3.706 1.00 91.75 112 THR A CA 1
ATOM 828 C C . THR A 1 112 ? -13.398 -4.751 4.265 1.00 91.75 112 THR A C 1
ATOM 830 O O . THR A 1 112 ? -14.057 -4.248 5.174 1.00 91.75 112 THR A O 1
ATOM 833 N N . ASN A 1 113 ? -13.692 -5.935 3.732 1.00 90.62 113 ASN A N 1
ATOM 834 C CA . ASN A 1 113 ? -14.678 -6.845 4.308 1.00 90.62 113 ASN A CA 1
ATOM 835 C C . ASN A 1 113 ? -14.138 -7.525 5.575 1.00 90.62 113 ASN A C 1
ATOM 837 O O . ASN A 1 113 ? -14.908 -7.802 6.488 1.00 90.62 113 ASN A O 1
ATOM 841 N N . ILE A 1 114 ? -12.831 -7.810 5.617 1.00 90.69 114 ILE A N 1
ATOM 842 C CA . ILE A 1 114 ? -12.161 -8.501 6.725 1.00 90.69 114 ILE A CA 1
ATOM 843 C C . ILE A 1 114 ? -10.792 -7.856 6.951 1.00 90.69 114 ILE A C 1
ATOM 845 O O . ILE A 1 114 ? -9.995 -7.720 6.022 1.00 90.69 114 ILE A O 1
ATOM 849 N N . LEU A 1 115 ? -10.502 -7.489 8.196 1.00 92.38 115 LEU A N 1
ATOM 850 C CA . LEU A 1 115 ? -9.165 -7.111 8.640 1.00 92.38 115 LEU A CA 1
ATOM 851 C C . LEU A 1 115 ? -8.682 -8.148 9.653 1.00 92.38 115 LEU A C 1
ATOM 853 O O . LEU A 1 115 ? -9.270 -8.284 10.722 1.00 92.38 115 LEU A O 1
ATOM 857 N N . VAL A 1 116 ? -7.608 -8.864 9.321 1.00 90.75 116 VAL A N 1
ATOM 858 C CA . VAL A 1 116 ? -6.903 -9.741 10.263 1.00 90.75 116 VAL A CA 1
ATOM 859 C C . VAL A 1 116 ? -5.620 -9.029 10.666 1.00 90.75 116 VAL A C 1
ATOM 861 O O . VAL A 1 116 ? -4.681 -8.947 9.879 1.00 90.75 116 VAL A O 1
ATOM 864 N N . ALA A 1 117 ? -5.596 -8.474 11.874 1.00 88.75 117 ALA A N 1
ATOM 865 C CA . ALA A 1 117 ? -4.447 -7.757 12.413 1.00 88.75 117 ALA A CA 1
ATOM 866 C C . ALA A 1 117 ? -4.089 -8.311 13.795 1.00 88.75 117 ALA A C 1
ATOM 868 O O . ALA A 1 117 ? -4.977 -8.595 14.595 1.00 88.75 117 ALA A O 1
ATOM 869 N N . GLY A 1 118 ? -2.789 -8.444 14.081 1.00 90.19 118 GLY A N 1
ATOM 870 C CA . GLY A 1 118 ? -2.320 -8.808 15.422 1.00 90.19 118 GLY A CA 1
ATOM 871 C C . GLY A 1 118 ? -2.568 -7.698 16.450 1.00 90.19 118 GLY A C 1
ATOM 872 O O . GLY A 1 118 ? -2.857 -7.980 17.608 1.00 90.19 118 GLY A O 1
ATOM 873 N N . SER A 1 119 ? -2.498 -6.435 16.020 1.00 90.75 119 SER A N 1
ATOM 874 C CA . SER A 1 119 ? -2.854 -5.261 16.816 1.00 90.75 119 SER A CA 1
ATOM 875 C C . SER A 1 119 ? -3.298 -4.106 15.916 1.00 90.75 119 SER A C 1
ATOM 877 O O . SER A 1 119 ? -2.869 -3.990 14.767 1.00 90.75 119 SER A O 1
ATOM 879 N N . ILE A 1 120 ? -4.168 -3.245 16.446 1.00 92.31 120 ILE A N 1
ATOM 880 C CA . ILE A 1 120 ? -4.550 -1.968 15.838 1.00 92.31 120 ILE A CA 1
ATOM 881 C C . ILE A 1 120 ? -4.377 -0.905 16.919 1.00 92.31 120 ILE A C 1
ATOM 883 O O . ILE A 1 120 ? -5.135 -0.874 17.886 1.00 92.31 120 ILE A O 1
ATOM 887 N N . THR A 1 121 ? -3.377 -0.042 16.762 1.00 91.44 121 THR A N 1
ATOM 888 C CA . THR A 1 121 ? -3.147 1.090 17.666 1.00 91.44 121 THR A CA 1
ATOM 889 C C . THR A 1 121 ? -3.692 2.346 17.006 1.00 91.44 121 THR A C 1
ATOM 891 O O . THR A 1 121 ? -3.137 2.816 16.017 1.00 91.44 121 THR A O 1
ATOM 894 N N . ALA A 1 122 ? -4.783 2.891 17.538 1.00 87.38 122 ALA A N 1
ATOM 895 C CA . ALA A 1 122 ? -5.398 4.110 17.031 1.00 87.38 122 ALA A CA 1
ATOM 896 C C . ALA A 1 122 ? -5.801 5.017 18.195 1.00 87.38 122 ALA A C 1
ATOM 898 O O . ALA A 1 122 ? -6.377 4.550 19.174 1.00 87.38 122 ALA A O 1
ATOM 899 N N . ALA A 1 123 ? -5.527 6.318 18.071 1.00 91.19 123 ALA A N 1
ATOM 900 C CA . ALA A 1 123 ? -5.965 7.306 19.058 1.00 91.19 123 ALA A CA 1
ATOM 901 C C . ALA A 1 123 ? -7.492 7.495 19.047 1.00 91.19 123 ALA A C 1
ATOM 903 O O . ALA A 1 123 ? -8.088 7.823 20.067 1.00 91.19 123 ALA A O 1
ATOM 904 N N . MET A 1 124 ? -8.124 7.289 17.887 1.00 83.81 124 MET A N 1
ATOM 905 C CA . MET A 1 124 ? -9.562 7.444 17.687 1.00 83.81 124 MET A CA 1
ATOM 906 C C . MET A 1 124 ? -10.080 6.260 16.872 1.00 83.81 124 MET A C 1
ATOM 908 O O . MET A 1 124 ? -10.037 6.267 15.644 1.00 83.81 124 MET A O 1
ATOM 912 N N . LEU A 1 125 ? -10.537 5.218 17.562 1.00 91.12 125 LEU A N 1
ATOM 913 C CA . LEU A 1 125 ? -11.199 4.066 16.957 1.00 91.12 125 LEU A CA 1
ATOM 914 C C . LEU A 1 125 ? -12.699 4.162 17.261 1.00 91.12 125 LEU A C 1
ATOM 916 O O . LEU A 1 125 ? -13.100 4.044 18.415 1.00 91.12 125 LEU A O 1
ATOM 920 N N . ASN A 1 126 ? -13.530 4.381 16.241 1.00 90.50 126 ASN A N 1
ATOM 921 C CA . ASN A 1 126 ? -14.985 4.315 16.391 1.00 90.50 126 ASN A CA 1
ATOM 922 C C . ASN A 1 126 ? -15.464 2.903 16.028 1.00 90.50 126 ASN A C 1
ATOM 924 O O . ASN A 1 126 ? -15.191 2.421 14.929 1.00 90.50 126 ASN A O 1
ATOM 928 N N . VAL A 1 127 ? -16.155 2.241 16.956 1.00 90.94 127 VAL A N 1
ATOM 929 C CA . VAL A 1 127 ? -16.659 0.874 16.791 1.00 90.94 127 VAL A CA 1
ATOM 930 C C . VAL A 1 127 ? -18.142 0.853 17.121 1.00 90.94 127 VAL A C 1
ATOM 932 O O . VAL A 1 127 ? -18.534 1.164 18.241 1.00 90.94 127 VAL A O 1
ATOM 935 N N . THR A 1 128 ? -18.970 0.444 16.160 1.00 92.62 128 THR A N 1
ATOM 936 C CA . THR A 1 128 ? -20.423 0.325 16.363 1.00 92.62 128 THR A CA 1
ATOM 937 C C . THR A 1 128 ? -20.795 -0.880 17.227 1.00 92.62 128 THR A C 1
ATOM 939 O O . THR A 1 128 ? -21.719 -0.808 18.029 1.00 92.62 128 THR A O 1
ATOM 942 N N . SER A 1 129 ? -20.089 -2.002 17.067 1.00 90.50 129 SER A N 1
ATOM 943 C CA . SER A 1 129 ? -20.288 -3.210 17.865 1.00 90.50 129 SER A CA 1
ATOM 944 C C . SER A 1 129 ? -18.956 -3.921 18.056 1.00 90.50 129 SER A C 1
ATOM 946 O O . SER A 1 129 ? -18.237 -4.172 17.088 1.00 90.50 129 SER A O 1
ATOM 948 N N . LEU A 1 130 ? -18.625 -4.225 19.309 1.00 91.38 130 LEU A N 1
ATOM 949 C CA . LEU A 1 130 ? -17.432 -4.973 19.674 1.00 91.38 130 LEU A CA 1
ATOM 950 C C . LEU A 1 130 ? -17.846 -6.367 20.147 1.00 91.38 130 LEU A C 1
ATOM 952 O O . LEU A 1 130 ? -18.441 -6.513 21.211 1.00 91.38 130 LEU A O 1
ATOM 956 N N . SER A 1 131 ? -17.490 -7.391 19.374 1.00 91.94 131 SER A N 1
ATOM 957 C CA . SER A 1 131 ? -17.561 -8.787 19.806 1.00 91.94 131 SER A CA 1
ATOM 958 C C . SER A 1 131 ? -16.161 -9.244 20.195 1.00 91.94 131 SER A C 1
ATOM 960 O O . SER A 1 131 ? -15.349 -9.573 19.332 1.00 91.94 131 SER A O 1
ATOM 962 N N . ALA A 1 132 ? -15.867 -9.247 21.492 1.00 91.69 132 ALA A N 1
ATOM 963 C CA . ALA A 1 132 ? -14.579 -9.670 22.028 1.00 91.69 132 ALA A CA 1
ATOM 964 C C . ALA A 1 132 ? -14.772 -10.758 23.088 1.00 91.69 132 ALA A C 1
ATOM 966 O O . ALA A 1 132 ? -15.713 -10.697 23.874 1.00 91.69 132 ALA A O 1
ATOM 967 N N . ILE A 1 133 ? -13.855 -11.731 23.134 1.00 92.12 133 ILE A N 1
ATOM 968 C CA . ILE A 1 133 ? -13.800 -12.717 24.229 1.00 92.12 133 ILE A CA 1
ATOM 969 C C . ILE A 1 133 ? -13.419 -12.007 25.535 1.00 92.12 133 ILE A C 1
ATOM 971 O O . ILE A 1 133 ? -13.998 -12.262 26.586 1.00 92.12 133 ILE A O 1
ATOM 975 N N . THR A 1 134 ? -12.463 -11.078 25.452 1.00 91.44 134 THR A N 1
ATOM 976 C CA . THR A 1 134 ? -12.023 -10.225 26.558 1.00 91.44 134 THR A CA 1
ATOM 977 C C . THR A 1 134 ? -11.777 -8.814 26.048 1.00 91.44 134 THR A C 1
ATOM 979 O O . THR A 1 134 ? -11.176 -8.648 24.986 1.00 91.44 134 THR A O 1
ATOM 982 N N . ALA A 1 135 ? -12.175 -7.805 26.816 1.00 92.69 135 ALA A N 1
ATOM 983 C CA . ALA A 1 135 ? -11.868 -6.412 26.523 1.00 92.69 135 ALA A CA 1
ATOM 984 C C . ALA A 1 135 ? -11.451 -5.681 27.805 1.00 92.69 135 ALA A C 1
ATOM 986 O O . ALA A 1 135 ? -12.112 -5.800 28.835 1.00 92.69 135 ALA A O 1
ATOM 987 N N . ASN A 1 136 ? -10.366 -4.908 27.726 1.00 92.12 136 ASN A N 1
ATOM 988 C CA . ASN A 1 136 ? -10.019 -3.904 28.726 1.00 92.12 136 ASN A CA 1
ATOM 989 C C . ASN A 1 136 ? -10.434 -2.540 28.167 1.00 92.12 136 ASN A C 1
ATOM 991 O O . ASN A 1 136 ? -9.756 -1.990 27.303 1.00 92.12 136 ASN A O 1
ATOM 995 N N . VAL A 1 137 ? -11.591 -2.050 28.607 1.00 89.31 137 VAL A N 1
ATOM 996 C CA . VAL A 1 137 ? -12.266 -0.880 28.022 1.00 89.31 137 VAL A CA 1
ATOM 997 C C . VAL A 1 137 ? -11.969 0.435 28.751 1.00 89.31 137 VAL A C 1
ATOM 999 O O . VAL A 1 137 ? -12.502 1.470 28.370 1.00 89.31 137 VAL A O 1
ATOM 1002 N N . GLY A 1 138 ? -11.122 0.427 29.787 1.00 88.88 138 GLY A N 1
ATOM 1003 C CA . GLY A 1 138 ? -10.890 1.613 30.611 1.00 88.88 138 GLY A CA 1
ATOM 1004 C C . GLY A 1 138 ? -12.184 2.100 31.274 1.00 88.88 138 GLY A C 1
ATOM 1005 O O . GLY A 1 138 ? -12.784 1.374 32.065 1.00 88.88 138 GLY A O 1
ATOM 1006 N N . VAL A 1 139 ? -12.611 3.324 30.955 1.00 87.31 139 VAL A N 1
ATOM 1007 C CA . VAL A 1 139 ? -13.851 3.929 31.466 1.00 87.31 139 VAL A CA 1
ATOM 1008 C C . VAL A 1 139 ? -14.976 3.746 30.450 1.00 87.31 139 VAL A C 1
ATOM 1010 O O . VAL A 1 139 ? -14.854 4.176 29.306 1.00 87.31 139 VAL A O 1
ATOM 1013 N N . LEU A 1 140 ? -16.097 3.171 30.887 1.00 88.50 140 LEU A N 1
ATOM 1014 C CA . LEU A 1 140 ? -17.328 3.118 30.104 1.00 88.50 140 LEU A CA 1
ATOM 1015 C C . LEU A 1 140 ? -18.260 4.257 30.530 1.00 88.50 140 LEU A C 1
ATOM 1017 O O . LEU A 1 140 ? -18.665 4.321 31.687 1.00 88.50 140 LEU A O 1
ATOM 1021 N N . THR A 1 141 ? -18.585 5.157 29.603 1.00 85.19 141 THR A N 1
ATOM 1022 C CA . THR A 1 141 ? -19.352 6.381 29.904 1.00 85.19 141 THR A CA 1
ATOM 1023 C C . THR A 1 141 ? -20.844 6.273 29.572 1.00 85.19 141 THR A C 1
ATOM 1025 O O . THR A 1 141 ? -21.591 7.178 29.924 1.00 85.19 141 THR A O 1
ATOM 1028 N N . THR A 1 142 ? -21.310 5.213 28.900 1.00 74.81 142 THR A N 1
ATOM 1029 C CA . THR A 1 142 ? -22.707 5.129 28.434 1.00 74.81 142 THR A CA 1
ATOM 1030 C C . THR A 1 142 ? -23.361 3.773 28.713 1.00 74.81 142 THR A C 1
ATOM 1032 O O . THR A 1 142 ? -22.715 2.726 28.620 1.00 74.81 142 THR A O 1
ATOM 1035 N N . GLY A 1 143 ? -24.670 3.800 28.992 1.00 86.88 143 GLY A N 1
ATOM 1036 C CA . GLY A 1 143 ? -25.588 2.688 28.762 1.00 86.88 143 GLY A CA 1
ATOM 1037 C C . GLY A 1 143 ? -25.665 1.615 29.848 1.00 86.88 143 GLY A C 1
ATOM 1038 O O . GLY A 1 143 ? -25.568 1.864 31.049 1.00 86.88 143 GLY A O 1
ATOM 1039 N N . LYS A 1 144 ? -25.891 0.379 29.390 1.00 90.88 144 LYS A N 1
ATOM 1040 C CA . LYS A 1 144 ? -26.227 -0.786 30.210 1.00 90.88 144 LYS A CA 1
ATOM 1041 C C . LYS A 1 144 ? -25.221 -1.910 29.991 1.00 90.88 144 LYS A C 1
ATOM 1043 O O . LYS A 1 144 ? -25.060 -2.406 28.878 1.00 90.88 144 LYS A O 1
ATOM 1048 N N . LEU A 1 145 ? -24.606 -2.377 31.069 1.00 92.19 145 LEU A N 1
ATOM 1049 C CA . LEU A 1 145 ? -23.869 -3.635 31.093 1.00 92.19 145 LEU A CA 1
ATOM 1050 C C . LEU A 1 145 ? -24.844 -4.744 31.475 1.00 92.19 145 LEU A C 1
ATOM 1052 O O . LEU A 1 145 ? -25.491 -4.665 32.515 1.00 92.19 145 LEU A O 1
ATOM 1056 N N . GLN A 1 146 ? -24.961 -5.790 30.664 1.00 93.25 146 GLN A N 1
ATOM 1057 C CA . GLN A 1 146 ? -25.840 -6.917 30.972 1.00 93.25 146 GLN A CA 1
ATOM 1058 C C . GLN A 1 146 ? -25.207 -8.249 30.586 1.00 93.25 146 GLN A C 1
ATOM 1060 O O . GLN A 1 146 ? -24.496 -8.342 29.585 1.00 93.25 146 GLN A O 1
ATOM 1065 N N . SER A 1 147 ? -25.496 -9.297 31.357 1.00 93.25 147 SER A N 1
ATOM 1066 C CA . SER A 1 147 ? -25.221 -10.662 30.909 1.00 93.25 147 SER A CA 1
ATOM 1067 C C . SER A 1 147 ? -26.077 -10.997 29.682 1.00 93.25 147 SER A C 1
ATOM 1069 O O . SER A 1 147 ? -27.136 -10.402 29.465 1.00 93.25 147 SER A O 1
ATOM 1071 N N . ALA A 1 148 ? -25.655 -11.990 28.894 1.00 90.94 148 ALA A N 1
ATOM 1072 C CA . ALA A 1 148 ? -26.410 -12.443 27.720 1.00 90.94 148 ALA A CA 1
ATOM 1073 C C . ALA A 1 148 ? -27.855 -12.856 28.064 1.00 90.94 148 ALA A C 1
ATOM 1075 O O . ALA A 1 148 ? -28.771 -12.650 27.277 1.00 90.94 148 ALA A O 1
ATOM 1076 N N . THR A 1 149 ? -28.062 -13.396 29.266 1.00 92.31 149 THR A N 1
ATOM 1077 C CA . THR A 1 149 ? -29.370 -13.809 29.790 1.00 92.31 149 THR A CA 1
ATOM 1078 C C . THR A 1 149 ? -30.138 -12.680 30.484 1.00 92.31 149 THR A C 1
ATOM 1080 O O . THR A 1 149 ? -31.271 -12.885 30.909 1.00 92.31 149 THR A O 1
ATOM 1083 N N . GLY A 1 150 ? -29.535 -11.500 30.660 1.00 92.44 150 GLY A N 1
ATOM 1084 C CA . GLY A 1 150 ? -30.132 -10.361 31.363 1.00 92.44 150 GLY A CA 1
ATOM 1085 C C . GLY A 1 150 ? -30.320 -10.556 32.873 1.00 92.44 150 GLY A C 1
ATOM 1086 O O . GLY A 1 150 ? -30.926 -9.706 33.524 1.00 92.44 150 GLY A O 1
ATOM 1087 N N . THR A 1 151 ? -29.821 -11.654 33.449 1.00 94.19 151 THR A N 1
ATOM 1088 C CA . THR A 1 151 ? -29.922 -11.938 34.891 1.00 94.19 151 THR A CA 1
ATOM 1089 C C . THR A 1 151 ? -29.036 -11.026 35.728 1.00 94.19 151 THR A C 1
ATOM 1091 O O . THR A 1 151 ? -29.371 -10.740 36.872 1.00 94.19 151 THR A O 1
ATOM 1094 N N . MET A 1 152 ? -27.933 -10.541 35.161 1.00 95.50 152 MET A N 1
ATOM 1095 C CA . MET A 1 152 ? -27.084 -9.516 35.759 1.00 95.50 152 MET A CA 1
ATOM 1096 C C . MET A 1 152 ? -27.163 -8.266 34.898 1.00 95.50 152 MET A C 1
ATOM 1098 O O . MET A 1 152 ? -27.067 -8.346 33.673 1.00 95.50 152 MET A O 1
ATOM 1102 N N . THR A 1 153 ? -27.372 -7.115 35.526 1.00 94.06 153 THR A N 1
ATOM 1103 C CA . THR A 1 153 ? -27.465 -5.824 34.845 1.00 94.06 153 THR A CA 1
ATOM 1104 C C . THR A 1 153 ? -26.878 -4.720 35.717 1.00 94.06 153 THR A C 1
ATOM 1106 O O . THR A 1 153 ? -27.170 -4.648 36.909 1.00 94.06 153 THR A O 1
ATOM 1109 N N . ILE A 1 154 ? -26.101 -3.837 35.099 1.00 93.62 154 ILE A N 1
ATOM 1110 C CA . ILE A 1 154 ? -25.704 -2.534 35.626 1.00 93.62 154 ILE A CA 1
ATOM 1111 C C . ILE A 1 154 ? -26.199 -1.505 34.615 1.00 93.62 154 ILE A C 1
ATOM 1113 O O . ILE A 1 154 ? -25.810 -1.544 33.451 1.00 93.62 154 ILE A O 1
ATOM 1117 N N . ASP A 1 155 ? -27.074 -0.618 35.052 1.00 92.75 155 ASP A N 1
ATOM 1118 C CA . ASP A 1 155 ? -27.588 0.488 34.260 1.00 92.75 155 ASP A CA 1
ATOM 1119 C C . ASP A 1 155 ? -26.906 1.774 34.735 1.00 92.75 155 ASP A C 1
ATOM 1121 O O . ASP A 1 155 ? -27.130 2.231 35.860 1.00 92.75 155 ASP A O 1
ATOM 1125 N N . LEU A 1 156 ? -26.007 2.303 33.905 1.00 90.31 156 LEU A N 1
ATOM 1126 C CA . LEU A 1 156 ? -25.213 3.489 34.220 1.00 90.31 156 LEU A CA 1
ATOM 1127 C C . LEU A 1 156 ? -25.991 4.782 33.953 1.00 90.31 156 LEU A C 1
ATOM 1129 O O . LEU A 1 156 ? -25.603 5.822 34.478 1.00 90.31 156 LEU A O 1
ATOM 1133 N N . ASP A 1 157 ? -27.093 4.714 33.200 1.00 90.06 157 ASP A N 1
ATOM 1134 C CA . ASP A 1 157 ? -27.914 5.882 32.876 1.00 90.06 157 ASP A CA 1
ATOM 1135 C C . ASP A 1 157 ? -28.762 6.304 34.085 1.00 90.06 157 ASP A C 1
ATOM 1137 O O . ASP A 1 157 ? -28.983 7.493 34.317 1.00 90.06 157 ASP A O 1
ATOM 1141 N N . VAL A 1 158 ? -29.202 5.332 34.892 1.00 90.19 158 VAL A N 1
ATOM 1142 C CA . VAL A 1 158 ? -30.000 5.579 36.108 1.00 90.19 158 VAL A CA 1
ATOM 1143 C C . VAL A 1 158 ? -29.292 5.197 37.411 1.00 90.19 158 VAL A C 1
ATOM 1145 O O . VAL A 1 158 ? -29.868 5.351 38.487 1.00 90.19 158 VAL A O 1
ATOM 1148 N N . GLY A 1 159 ? -28.056 4.695 37.343 1.00 90.62 159 GLY A N 1
ATOM 1149 C CA . GLY A 1 159 ? -27.270 4.319 38.522 1.00 90.62 159 GLY A CA 1
ATOM 1150 C C . GLY A 1 159 ? -27.843 3.116 39.280 1.00 90.62 159 GLY A C 1
ATOM 1151 O O . GLY A 1 159 ? -27.900 3.123 40.509 1.00 90.62 159 GLY A O 1
ATOM 1152 N N . PHE A 1 160 ? -28.289 2.086 38.559 1.00 91.31 160 PHE A N 1
ATOM 1153 C CA . PHE A 1 160 ? -28.961 0.916 39.130 1.00 91.31 160 PHE A CA 1
ATOM 1154 C C . PHE A 1 160 ? -28.182 -0.381 38.889 1.00 91.31 160 PHE A C 1
ATOM 1156 O O . PHE A 1 160 ? -27.633 -0.611 37.814 1.00 91.31 160 PHE A O 1
ATOM 1163 N N . ILE A 1 161 ? -28.173 -1.272 39.884 1.00 95.25 161 ILE A N 1
ATOM 1164 C CA . ILE A 1 161 ? -27.559 -2.603 39.791 1.00 95.25 161 ILE A CA 1
ATOM 1165 C C . ILE A 1 161 ? -28.605 -3.655 40.158 1.00 95.25 161 ILE A C 1
ATOM 1167 O O . ILE A 1 161 ? -29.253 -3.559 41.199 1.00 95.25 161 ILE A O 1
ATOM 1171 N N . SER A 1 162 ? -28.750 -4.684 39.318 1.00 94.19 162 SER A N 1
ATOM 1172 C CA . SER A 1 162 ? -29.687 -5.787 39.534 1.00 94.19 162 SER A CA 1
ATOM 1173 C C . SER A 1 162 ? -29.055 -7.142 39.269 1.00 94.19 162 SER A C 1
ATOM 1175 O O . SER A 1 162 ? -28.363 -7.351 38.269 1.00 94.19 162 SER A O 1
ATOM 1177 N N . VAL A 1 163 ? -29.369 -8.084 40.155 1.00 95.19 163 VAL A N 1
ATOM 1178 C CA . VAL A 1 163 ? -29.117 -9.508 39.966 1.00 95.19 163 VAL A CA 1
ATOM 1179 C C . VAL A 1 163 ? -30.423 -10.245 40.223 1.00 95.19 163 VAL A C 1
ATOM 1181 O O . VAL A 1 163 ? -30.942 -10.241 41.340 1.00 95.19 163 VAL A O 1
ATOM 1184 N N . LYS A 1 164 ? -30.964 -10.876 39.184 1.00 91.25 164 LYS A N 1
ATOM 1185 C CA . LYS A 1 164 ? -32.102 -11.786 39.294 1.00 91.25 164 LYS A CA 1
ATOM 1186 C C . LYS A 1 164 ? -31.569 -13.183 39.567 1.00 91.25 164 LYS A C 1
ATOM 1188 O O . LYS A 1 164 ? -30.699 -13.672 38.845 1.00 91.25 164 LYS A O 1
ATOM 1193 N N . ARG A 1 165 ? -32.084 -13.813 40.621 1.00 79.75 165 ARG A N 1
ATOM 1194 C CA . ARG A 1 165 ? -31.901 -15.254 40.804 1.00 79.75 165 ARG A CA 1
ATOM 1195 C C . ARG A 1 165 ? -32.672 -15.973 39.687 1.00 79.75 165 ARG A C 1
ATOM 1197 O O . ARG A 1 165 ? -33.694 -15.427 39.264 1.00 79.75 165 ARG A O 1
ATOM 1204 N N . PRO A 1 166 ? -32.148 -17.099 39.177 1.00 66.81 166 PRO A N 1
ATOM 1205 C CA . PRO A 1 166 ? -32.861 -17.908 38.196 1.00 66.81 166 PRO A CA 1
ATOM 1206 C C . PRO A 1 166 ? -34.259 -18.292 38.688 1.00 66.81 166 PRO A C 1
ATOM 1208 O O . PRO A 1 166 ? -34.431 -18.437 39.922 1.00 66.81 166 PRO A O 1
#

Sequence (166 aa):
MRPRCPTTNKVSWSAGTIKYIGDDGNIATFNITAGNATWSTGTLYVYFVKGTTVLAATSTVATAFQSDRVVLAAYKGALDLVADYGRTIIDGSQIKTGSITATQADIASFRTNILVAGSITAAMLNVTSLSAITANVGVLTTGKLQSATGTMTIDLDVGFISVKRP

Solvent-accessible surface area (backbone atoms only — not comparable to full-atom values): 11025 Å² total; per-residue (Å²): 110,62,81,43,60,91,44,80,30,31,45,32,36,56,56,39,68,52,74,48,72,40,100,84,73,44,82,43,76,32,66,30,54,55,49,71,47,77,50,87,70,71,49,32,34,34,24,38,48,71,95,51,47,52,71,50,70,41,68,46,64,77,70,43,66,36,95,60,40,45,53,43,27,44,32,60,38,58,84,50,66,46,63,74,43,76,68,86,76,82,89,60,98,73,84,92,74,95,77,85,90,70,98,74,84,92,71,99,75,87,85,73,98,75,85,91,67,100,73,85,91,65,99,79,75,90,73,96,75,86,90,66,99,73,83,90,72,87,78,83,91,76,50,69,52,61,46,97,82,59,40,37,37,38,34,64,79,80,74,44,77,49,74,56,79,133

Mean predicted aligned error: 11.94 Å

Secondary structure (DSSP, 8-state):
--EEEEETTEEEE--EEEEEE-TTSSEEEEEEPPEEEE--SS-EEEEEETT-S-EEEES-HHHHT-TTEEEEEEE-STT-EE--BTB----SS----S----S----S----S----S----SS---S----SS---S---SSEEE-TTSSEEEETTTTEEEE---

Foldseek 3Di:
DDWDDPDWQKIWDDWDWDWDQDPVRHIDIETAHTDMDGHDAAKKWWKDFPPDRYIDIDNDPCVQPPPRIATQWIDGTDGPIGRVRPPPDPPDPDDDDPDDDDPDDDDPDDDDPDDDDPDDDDPDDDDPDDDDPDDDPPDDDDAKDADPVRQWIQGPVVRDTHHHDD

pLDDT: mean 85.57, std 10.58, range [50.53, 95.75]

Radius of gyration: 29.66 Å; Cα contacts (8 Å, |Δi|>4): 234; chains: 1; bounding box: 61×34×77 Å